Protein AF-A0A8T6LX00-F1 (afdb_monomer_lite)

pLDDT: mean 88.29, std 8.96, range [56.0, 97.94]

Secondary structure (DSSP, 8-state):
--HHHHHHHHTTTTTT--SS-HHHHHHHHHHHHHHHHTS-----SSEEEBTTSS-EEE-S-GGGSSSGGGBPPPPSEEEEETTEEEEEEEE---S-SHHHHHHHHHHHHHHHHHHHHHHH-TT--EEEEEEE-SHHHHTTHHHHHHHHHHH--GGGTTSEEEE-HHHHHHHTT--

Radius of gyration: 15.56 Å; chains: 1; bounding box: 38×36×38 Å

Foldseek 3Di:
DDPVVLVVCLQVLVAPDDPDDPVVQLVSLQVLVCVLQVHHWDAQQQFWFFLQLQDTDHDPDLVPDPNSPRTADGFGTWDDDPNAIETEHDDEDADDDDVVVVVLVSVLSVVSSVQSNCVNCVPHRAAYHYAYGYDPVQVCQVVSVVSCVVRHDPSCPRRYDGHGSNVSSVCPPVD

Structure (mmCIF, N/CA/C/O backbone):
data_AF-A0A8T6LX00-F1
#
_entry.id   AF-A0A8T6LX00-F1
#
loop_
_atom_site.group_PDB
_atom_site.id
_atom_site.type_symbol
_atom_site.label_atom_id
_atom_site.label_alt_id
_atom_site.label_comp_id
_atom_site.label_asym_id
_atom_site.label_entity_id
_atom_site.label_seq_id
_atom_site.pdbx_PDB_ins_code
_atom_site.Cartn_x
_atom_site.Cartn_y
_atom_site.Cartn_z
_atom_site.occupancy
_atom_site.B_iso_or_equiv
_atom_site.auth_seq_id
_atom_site.auth_comp_id
_atom_site.auth_asym_id
_atom_site.auth_atom_id
_atom_site.pdbx_PDB_model_num
ATOM 1 N N . MET A 1 1 ? 11.176 -20.657 4.905 1.00 71.81 1 MET A N 1
ATOM 2 C CA . MET A 1 1 ? 12.179 -19.629 5.261 1.00 71.81 1 MET A CA 1
ATOM 3 C C . MET A 1 1 ? 12.384 -19.705 6.772 1.00 71.81 1 MET A C 1
ATOM 5 O O . MET A 1 1 ? 11.421 -20.023 7.456 1.00 71.81 1 MET A O 1
ATOM 9 N N . ASP A 1 2 ? 13.605 -19.548 7.288 1.00 82.88 2 ASP A N 1
ATOM 10 C CA . ASP A 1 2 ? 13.888 -19.705 8.729 1.00 82.88 2 ASP A CA 1
ATOM 11 C C . ASP A 1 2 ? 13.308 -18.535 9.551 1.00 82.88 2 ASP A C 1
ATOM 13 O O . ASP A 1 2 ? 13.557 -17.372 9.229 1.00 82.88 2 ASP A O 1
ATOM 17 N N . ARG A 1 3 ? 12.572 -18.839 10.631 1.00 82.38 3 ARG A N 1
ATOM 18 C CA . ARG A 1 3 ? 11.966 -17.839 11.530 1.00 82.38 3 ARG A CA 1
ATOM 19 C C . ARG A 1 3 ? 13.005 -16.952 12.208 1.00 82.38 3 ARG A C 1
ATOM 21 O O . ARG A 1 3 ? 12.792 -15.750 12.337 1.00 82.38 3 ARG A O 1
ATOM 28 N N . ALA A 1 4 ? 14.152 -17.505 12.607 1.00 84.00 4 ALA A N 1
ATOM 29 C CA . ALA A 1 4 ? 15.208 -16.701 13.221 1.00 84.00 4 ALA A CA 1
ATOM 30 C C . ALA A 1 4 ? 15.809 -15.706 12.214 1.00 84.00 4 ALA A C 1
ATOM 32 O O . ALA A 1 4 ? 16.187 -14.587 12.565 1.00 84.00 4 ALA A O 1
ATOM 33 N N . TRP A 1 5 ? 15.886 -16.088 10.939 1.00 82.38 5 TRP A N 1
ATOM 34 C CA . TRP A 1 5 ? 16.263 -15.179 9.865 1.00 82.38 5 TRP A CA 1
ATOM 35 C C . TRP A 1 5 ? 15.195 -14.114 9.579 1.00 82.38 5 TRP A C 1
ATOM 37 O O . TRP A 1 5 ? 15.557 -12.943 9.467 1.00 82.38 5 TRP A O 1
ATOM 47 N N . ILE A 1 6 ? 13.907 -14.471 9.537 1.00 82.06 6 ILE A N 1
ATOM 48 C CA . ILE A 1 6 ? 12.803 -13.507 9.375 1.00 82.06 6 ILE A CA 1
ATOM 49 C C . ILE A 1 6 ? 12.851 -12.452 10.486 1.00 82.06 6 ILE A C 1
ATOM 51 O O . ILE A 1 6 ? 13.038 -11.275 10.185 1.00 82.06 6 ILE A O 1
ATOM 55 N N . ASN A 1 7 ? 12.831 -12.867 11.756 1.00 83.25 7 ASN A N 1
ATOM 56 C CA . ASN A 1 7 ? 12.830 -11.961 12.911 1.00 83.25 7 ASN A CA 1
ATOM 57 C C . ASN A 1 7 ? 14.010 -10.977 12.913 1.00 83.25 7 ASN A C 1
ATOM 59 O O . ASN A 1 7 ? 13.858 -9.809 13.272 1.00 83.25 7 ASN A O 1
ATOM 63 N N . ARG A 1 8 ? 15.198 -11.420 12.479 1.00 83.75 8 ARG A N 1
ATOM 64 C CA . ARG A 1 8 ? 16.364 -10.532 12.343 1.00 83.75 8 ARG A CA 1
ATOM 65 C C . ARG A 1 8 ? 16.157 -9.447 11.290 1.00 83.75 8 ARG A C 1
ATOM 67 O O . ARG A 1 8 ? 16.616 -8.330 11.500 1.00 83.75 8 ARG A O 1
ATOM 74 N N . ASN A 1 9 ? 15.492 -9.765 10.181 1.00 82.88 9 ASN A N 1
ATOM 75 C CA . ASN A 1 9 ? 15.265 -8.814 9.093 1.00 82.88 9 ASN A CA 1
ATOM 76 C C . ASN A 1 9 ? 14.048 -7.910 9.334 1.00 82.88 9 ASN A C 1
ATOM 78 O O . ASN A 1 9 ? 14.082 -6.765 8.893 1.00 82.88 9 ASN A O 1
ATOM 82 N N . ILE A 1 10 ? 13.038 -8.367 10.088 1.00 85.12 10 ILE A N 1
ATOM 83 C CA . ILE A 1 10 ? 11.929 -7.514 10.557 1.00 85.12 10 ILE A CA 1
ATOM 84 C C . ILE A 1 10 ? 12.478 -6.322 11.341 1.00 85.12 10 ILE A C 1
ATOM 86 O O . ILE A 1 10 ? 12.088 -5.189 11.098 1.00 85.12 10 ILE A O 1
ATOM 90 N N . ASN A 1 11 ? 13.443 -6.554 12.236 1.00 85.12 11 ASN A N 1
ATOM 91 C CA . ASN A 1 11 ? 14.061 -5.492 13.040 1.00 85.12 11 ASN A CA 1
ATOM 92 C C . ASN A 1 11 ? 14.892 -4.480 12.231 1.00 85.12 11 ASN A C 1
ATOM 94 O O . ASN A 1 11 ? 15.367 -3.496 12.793 1.00 85.12 11 ASN A O 1
ATOM 98 N N . LEU A 1 12 ? 15.104 -4.736 10.941 1.00 80.31 12 LEU A N 1
ATOM 99 C CA . LEU A 1 12 ? 15.909 -3.910 10.047 1.00 80.31 12 LEU A CA 1
ATOM 100 C C . LEU A 1 12 ? 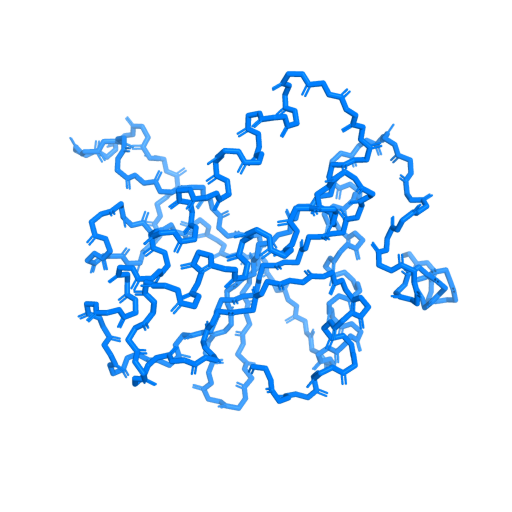15.096 -3.344 8.876 1.00 80.31 12 LEU A C 1
ATOM 102 O O . LEU A 1 12 ? 15.701 -2.772 7.976 1.00 80.31 12 LEU A O 1
ATOM 106 N N . GLY A 1 13 ? 13.775 -3.556 8.821 1.00 84.06 13 GLY A N 1
ATOM 107 C CA . GLY A 1 13 ? 12.956 -3.105 7.685 1.00 84.06 13 GLY A CA 1
ATOM 108 C C . GLY A 1 13 ? 13.434 -3.674 6.341 1.00 84.06 13 GLY A C 1
ATOM 109 O O . GLY A 1 13 ? 13.456 -2.979 5.327 1.00 84.06 13 GLY A O 1
ATOM 110 N N . GLY A 1 14 ? 13.969 -4.902 6.341 1.00 79.06 14 GLY A N 1
ATOM 111 C CA . GLY A 1 14 ? 14.509 -5.533 5.132 1.00 79.06 14 GLY A CA 1
ATOM 112 C C . GLY A 1 14 ? 15.768 -4.885 4.532 1.00 79.06 14 GLY A C 1
ATOM 113 O O . GLY A 1 14 ? 16.199 -5.331 3.467 1.00 79.06 14 GLY A O 1
ATOM 114 N N . ALA A 1 15 ? 16.413 -3.923 5.214 1.00 72.00 15 ALA A N 1
ATOM 115 C CA . ALA A 1 15 ? 17.593 -3.144 4.776 1.00 72.00 15 ALA A CA 1
ATOM 116 C C . ALA A 1 15 ? 18.869 -3.958 4.440 1.00 72.00 15 ALA A C 1
ATOM 118 O O . ALA A 1 15 ? 19.952 -3.418 4.244 1.00 72.00 15 ALA A O 1
ATOM 119 N N . ARG A 1 16 ? 18.798 -5.293 4.422 1.00 66.62 16 ARG A N 1
ATOM 120 C CA . ARG A 1 16 ? 19.942 -6.187 4.156 1.00 66.62 16 ARG A CA 1
ATOM 121 C C . ARG A 1 16 ? 19.666 -7.254 3.109 1.00 66.62 16 ARG A C 1
ATOM 123 O O . ARG A 1 16 ? 20.497 -8.138 2.898 1.00 66.62 16 ARG A O 1
ATOM 130 N N . LEU A 1 17 ? 18.505 -7.211 2.466 1.00 70.12 17 LEU A N 1
ATOM 131 C CA . LEU A 1 17 ? 18.169 -8.184 1.439 1.00 70.12 17 LEU A CA 1
ATOM 132 C C . LEU A 1 17 ? 18.858 -7.791 0.129 1.00 70.12 17 LEU A C 1
ATOM 134 O O . LEU A 1 17 ? 18.829 -6.643 -0.288 1.00 70.12 17 LEU A O 1
ATOM 138 N N . GLY A 1 18 ? 19.568 -8.718 -0.507 1.00 60.47 18 GLY A N 1
ATOM 139 C CA . GLY A 1 18 ? 20.254 -8.454 -1.774 1.00 60.47 18 GLY A CA 1
ATOM 140 C C . GLY A 1 18 ? 19.298 -8.477 -2.968 1.00 60.47 18 GLY A C 1
ATOM 141 O O . GLY A 1 18 ? 18.236 -9.097 -2.922 1.00 60.47 18 GLY A O 1
ATOM 142 N N . GLY A 1 19 ? 19.692 -7.831 -4.068 1.00 56.00 19 GLY A N 1
ATOM 143 C CA . GLY A 1 19 ? 18.988 -7.923 -5.346 1.00 56.00 19 GLY A CA 1
ATOM 144 C C . GLY A 1 19 ? 19.175 -9.301 -5.981 1.00 56.00 19 GLY A C 1
ATOM 145 O O . GLY A 1 19 ? 20.213 -9.581 -6.570 1.00 56.00 19 GLY A O 1
ATOM 146 N N . GLY A 1 20 ? 18.161 -10.156 -5.870 1.00 58.84 20 GLY A N 1
ATOM 147 C CA . GLY A 1 20 ? 18.131 -11.461 -6.520 1.00 58.84 20 GLY A CA 1
ATOM 148 C C . GLY A 1 20 ? 16.778 -12.131 -6.326 1.00 58.84 20 GLY A C 1
ATOM 149 O O . GLY A 1 20 ? 16.476 -12.597 -5.235 1.00 58.84 20 GLY A O 1
ATOM 150 N N . ASN A 1 21 ? 15.991 -12.195 -7.405 1.00 68.31 21 ASN A N 1
ATOM 151 C CA . ASN A 1 21 ? 14.670 -12.831 -7.495 1.00 68.31 21 ASN A CA 1
ATOM 152 C C . ASN A 1 21 ? 13.535 -12.098 -6.744 1.00 68.31 21 ASN A C 1
ATOM 154 O O . ASN A 1 21 ? 13.261 -12.351 -5.573 1.00 68.31 21 ASN A O 1
ATOM 158 N N . THR A 1 22 ? 12.815 -11.231 -7.465 1.00 71.94 22 THR A N 1
ATOM 159 C CA . THR A 1 22 ? 11.651 -10.466 -6.978 1.00 71.94 22 THR A CA 1
ATOM 160 C C . THR A 1 22 ? 10.612 -11.334 -6.264 1.00 71.94 22 THR A C 1
ATOM 162 O O . THR A 1 22 ? 10.063 -10.905 -5.256 1.00 71.94 22 THR A O 1
ATOM 165 N N . MET A 1 23 ? 10.394 -12.578 -6.710 1.00 79.06 23 MET A N 1
ATOM 166 C CA . MET A 1 23 ? 9.450 -13.486 -6.046 1.00 79.06 23 MET A CA 1
ATOM 167 C C . MET A 1 23 ? 9.933 -13.941 -4.665 1.00 79.06 23 MET A C 1
ATOM 169 O O . MET A 1 23 ? 9.116 -14.148 -3.774 1.00 79.06 23 MET A O 1
ATOM 173 N N . LEU A 1 24 ? 11.245 -14.119 -4.465 1.00 83.19 24 LEU A N 1
ATOM 174 C CA . LEU A 1 24 ? 11.786 -14.471 -3.147 1.00 83.19 24 LEU A CA 1
ATOM 175 C C . LEU A 1 24 ? 11.609 -13.317 -2.161 1.00 83.19 24 LEU A C 1
ATOM 177 O O . LEU A 1 24 ? 11.283 -13.563 -1.003 1.00 83.19 24 LEU A O 1
ATOM 181 N N . LEU A 1 25 ? 11.790 -12.080 -2.630 1.00 84.75 25 LEU A N 1
ATOM 182 C CA . LEU A 1 25 ? 11.606 -10.874 -1.825 1.00 84.75 25 LEU A CA 1
ATOM 183 C C . LEU A 1 25 ? 10.131 -10.649 -1.469 1.00 84.75 25 LEU A C 1
ATOM 185 O O . LEU A 1 25 ? 9.828 -10.430 -0.301 1.00 84.75 25 LEU A O 1
ATOM 189 N N . GLU A 1 26 ? 9.213 -10.796 -2.430 1.00 88.31 26 GLU A N 1
ATOM 190 C CA . GLU A 1 26 ? 7.766 -10.729 -2.167 1.00 88.31 26 GLU A CA 1
ATOM 191 C C . GLU A 1 26 ? 7.334 -11.816 -1.170 1.00 88.31 26 GLU A C 1
ATOM 193 O O . GLU A 1 26 ? 6.624 -11.537 -0.206 1.00 88.31 26 GLU A O 1
ATOM 198 N N . ASN A 1 27 ? 7.803 -13.057 -1.355 1.00 89.69 27 ASN A N 1
ATOM 199 C CA . ASN A 1 27 ? 7.513 -14.151 -0.426 1.00 89.69 27 ASN A CA 1
ATOM 200 C C . ASN A 1 27 ? 8.086 -13.884 0.971 1.00 89.69 27 ASN A C 1
ATOM 202 O O . ASN A 1 27 ? 7.446 -14.228 1.960 1.00 89.69 27 ASN A O 1
ATOM 206 N N . TRP A 1 28 ? 9.264 -13.262 1.068 1.00 90.44 28 TRP A N 1
ATOM 207 C CA . TRP A 1 28 ? 9.808 -12.838 2.354 1.00 90.44 28 TRP A CA 1
ATOM 208 C C . TRP A 1 28 ? 8.928 -11.776 3.021 1.00 90.44 28 TRP A C 1
ATOM 210 O O . TRP A 1 28 ? 8.541 -11.983 4.169 1.00 90.44 28 TRP A O 1
ATOM 220 N N . GLN A 1 29 ? 8.570 -10.691 2.318 1.00 92.50 29 GLN A N 1
ATOM 221 C CA . GLN A 1 29 ? 7.700 -9.638 2.869 1.00 92.50 29 GLN A CA 1
ATOM 222 C C . GLN A 1 29 ? 6.352 -10.208 3.313 1.00 92.50 29 GLN A C 1
ATOM 224 O O . GLN A 1 29 ? 5.826 -9.821 4.353 1.00 92.50 29 GLN A O 1
ATOM 229 N N . ARG A 1 30 ? 5.823 -11.185 2.569 1.00 95.25 30 ARG A N 1
ATOM 230 C CA . ARG A 1 30 ? 4.611 -11.909 2.950 1.00 95.25 30 ARG A CA 1
ATOM 231 C C . ARG A 1 30 ? 4.790 -12.688 4.246 1.00 95.25 30 ARG A C 1
ATOM 233 O O . ARG A 1 30 ? 3.986 -12.497 5.145 1.00 95.25 30 ARG A O 1
ATOM 240 N N . CYS A 1 31 ? 5.838 -13.504 4.373 1.00 94.56 31 CYS A N 1
ATOM 241 C CA . CYS A 1 31 ? 6.100 -14.238 5.616 1.00 94.56 31 CYS A CA 1
ATOM 242 C C . CYS A 1 31 ? 6.313 -13.297 6.811 1.00 94.56 31 CYS A C 1
ATOM 244 O O . CYS A 1 31 ? 5.819 -13.567 7.899 1.00 94.56 31 CYS A O 1
ATOM 246 N N . VAL A 1 32 ? 7.020 -12.183 6.606 1.00 94.94 32 VAL A N 1
ATOM 247 C CA . VAL A 1 32 ? 7.180 -11.131 7.618 1.00 94.94 32 VAL A CA 1
ATOM 248 C C . VAL A 1 32 ? 5.830 -10.578 8.047 1.00 94.94 32 VAL A C 1
ATOM 250 O O . VAL A 1 32 ? 5.561 -10.474 9.240 1.00 94.94 32 VAL A O 1
ATOM 253 N N . LEU A 1 33 ? 4.979 -10.227 7.083 1.00 96.62 33 LEU A N 1
ATOM 254 C CA . LEU A 1 33 ? 3.666 -9.693 7.388 1.00 96.62 33 LEU A CA 1
ATOM 255 C C . LEU A 1 33 ? 2.819 -10.718 8.142 1.00 96.62 33 LEU A C 1
ATOM 257 O O . LEU A 1 33 ? 2.198 -10.347 9.126 1.00 96.62 33 LEU A O 1
ATOM 261 N N . GLU A 1 34 ? 2.827 -11.985 7.724 1.00 96.69 34 GLU A N 1
ATOM 262 C CA . GLU A 1 34 ? 2.119 -13.078 8.403 1.00 96.69 34 GLU A CA 1
ATOM 263 C C . GLU A 1 34 ? 2.561 -13.236 9.866 1.00 96.69 34 GLU A C 1
ATOM 265 O O . GLU A 1 34 ? 1.712 -13.420 10.741 1.00 96.69 34 GLU A O 1
ATOM 270 N N . ASP A 1 35 ? 3.861 -13.092 10.149 1.00 94.88 35 ASP A N 1
ATOM 271 C CA . ASP A 1 35 ? 4.398 -13.101 11.515 1.00 94.88 35 ASP A CA 1
ATOM 272 C C . ASP A 1 35 ? 3.942 -11.867 12.324 1.00 94.88 35 ASP A C 1
ATOM 274 O O . ASP A 1 35 ? 3.629 -12.002 13.507 1.00 94.88 35 ASP A O 1
ATOM 278 N N . ILE A 1 36 ? 3.848 -10.681 11.704 1.00 95.75 36 ILE A N 1
ATOM 279 C CA . ILE A 1 36 ? 3.359 -9.448 12.356 1.00 95.75 36 ILE A CA 1
ATOM 280 C C . ILE A 1 36 ? 1.861 -9.544 12.676 1.00 95.75 36 ILE A C 1
ATOM 282 O O . ILE A 1 36 ? 1.432 -9.220 13.784 1.00 95.75 36 ILE A O 1
ATOM 286 N N . VAL A 1 37 ? 1.048 -9.967 11.704 1.00 95.88 37 VAL A N 1
ATOM 287 C CA . VAL A 1 37 ? -0.421 -9.937 11.817 1.00 95.88 37 VAL A CA 1
ATOM 288 C C . VAL A 1 37 ? -0.992 -11.190 12.478 1.00 95.88 37 VAL A C 1
ATOM 290 O O . VAL A 1 37 ? -2.164 -11.204 12.853 1.00 95.88 37 VAL A O 1
ATOM 293 N N . GLY A 1 38 ? -0.187 -12.247 12.613 1.00 94.88 38 GLY A N 1
ATOM 294 C CA . GLY A 1 38 ? -0.578 -13.513 13.232 1.00 94.88 38 GLY A CA 1
ATOM 295 C C . GLY A 1 38 ? -1.573 -14.335 12.407 1.00 94.88 38 GLY A C 1
ATOM 296 O O . GLY A 1 38 ? -2.232 -15.223 12.949 1.00 94.88 38 GLY A O 1
ATOM 297 N N . CYS A 1 39 ? -1.721 -14.050 11.111 1.00 94.19 39 CYS A N 1
ATOM 298 C CA . CYS A 1 39 ? -2.604 -14.787 10.208 1.00 94.19 39 CYS A CA 1
ATOM 299 C C . CYS A 1 39 ? -2.032 -14.862 8.788 1.00 94.19 39 CYS A C 1
ATOM 301 O O . CYS A 1 39 ? -1.101 -14.142 8.443 1.00 94.19 39 CYS A O 1
ATOM 303 N N . CYS A 1 40 ? -2.588 -15.757 7.968 1.00 95.75 40 CYS A N 1
ATOM 304 C CA . CYS A 1 40 ? -2.149 -15.941 6.587 1.00 95.75 40 CYS A CA 1
ATOM 305 C C . CYS A 1 40 ? -2.564 -14.757 5.699 1.00 95.75 40 CYS A C 1
ATOM 307 O O . CYS A 1 40 ? -3.693 -14.267 5.790 1.00 95.75 40 CYS A O 1
ATOM 309 N N . VAL A 1 41 ? -1.673 -14.359 4.787 1.00 97.38 41 VAL A N 1
ATOM 310 C CA . VAL A 1 41 ? -1.884 -13.268 3.827 1.00 97.38 41 VAL A CA 1
ATOM 311 C C . VAL A 1 41 ? -1.885 -13.843 2.405 1.00 97.38 41 VAL A C 1
ATOM 313 O O . VAL A 1 41 ? -0.859 -13.807 1.710 1.00 97.38 41 VAL A O 1
ATOM 316 N N . PRO A 1 42 ? -3.022 -14.380 1.922 1.00 96.44 42 PRO A N 1
ATOM 317 C CA . PRO A 1 42 ? -3.124 -14.874 0.556 1.00 96.44 42 PRO A CA 1
ATOM 318 C C . PRO A 1 42 ? -2.907 -13.757 -0.471 1.00 96.44 42 PRO A C 1
ATOM 320 O O . PRO A 1 42 ? -3.051 -12.567 -0.179 1.00 96.44 42 PRO A O 1
ATOM 323 N N . LYS A 1 43 ? -2.592 -14.148 -1.712 1.00 95.81 43 LYS A N 1
ATOM 324 C CA . LYS A 1 43 ? -2.545 -13.208 -2.839 1.00 95.81 43 LYS A CA 1
ATOM 325 C C . LYS A 1 43 ? -3.893 -12.512 -3.024 1.00 95.81 43 LYS A C 1
ATOM 327 O O . LYS A 1 43 ? -4.950 -13.083 -2.749 1.00 95.81 43 LYS A O 1
ATOM 332 N N . SER A 1 44 ? -3.847 -11.284 -3.528 1.00 95.56 44 SER A N 1
ATOM 333 C CA . SER A 1 44 ? -5.034 -10.457 -3.750 1.00 95.56 44 SER A CA 1
ATOM 334 C C . SER A 1 44 ? -6.012 -11.037 -4.782 1.00 95.56 44 SER A C 1
ATOM 336 O O . SER A 1 44 ? -7.167 -10.624 -4.789 1.00 95.56 44 SER A O 1
ATOM 338 N N . ASP A 1 45 ? -5.559 -11.968 -5.635 1.00 92.94 45 ASP A N 1
ATOM 339 C CA . ASP A 1 45 ? -6.289 -12.505 -6.790 1.00 92.94 45 ASP A CA 1
ATOM 340 C C . ASP A 1 45 ? -6.712 -11.411 -7.793 1.00 92.94 45 ASP A C 1
ATOM 342 O O . ASP A 1 45 ? -7.878 -11.311 -8.178 1.00 92.94 45 ASP A O 1
ATOM 346 N N . SER A 1 46 ? -5.744 -10.595 -8.238 1.00 94.75 46 SER A N 1
ATOM 347 C CA . SER A 1 46 ? -5.931 -9.569 -9.275 1.00 94.75 46 SER A CA 1
ATOM 348 C C . SER A 1 46 ? -6.857 -8.424 -8.875 1.00 94.75 46 SER A C 1
ATOM 350 O O . SER A 1 46 ? -7.604 -7.921 -9.717 1.00 94.75 46 SER A O 1
ATOM 352 N N . LEU A 1 47 ? -6.839 -8.010 -7.607 1.00 96.50 47 LEU A N 1
ATOM 353 C CA . LEU A 1 47 ? -7.580 -6.828 -7.166 1.00 96.50 47 LEU A CA 1
ATOM 354 C C . LEU A 1 47 ? -6.839 -5.562 -7.598 1.00 96.50 47 LEU A C 1
ATOM 356 O O . LEU A 1 47 ? -5.680 -5.359 -7.250 1.00 96.50 47 LEU A O 1
ATOM 360 N N . ARG A 1 48 ? -7.532 -4.694 -8.336 1.00 96.25 48 ARG A N 1
ATOM 361 C CA . ARG A 1 48 ? -6.995 -3.425 -8.835 1.00 96.25 48 ARG A CA 1
ATOM 362 C C . ARG A 1 48 ? -7.947 -2.282 -8.526 1.00 96.25 48 ARG A C 1
ATOM 364 O O . ARG A 1 48 ? -9.169 -2.462 -8.534 1.00 96.25 48 ARG A O 1
ATOM 371 N N . LEU A 1 49 ? -7.368 -1.116 -8.281 1.00 95.81 49 LEU A N 1
ATOM 372 C CA . LEU A 1 49 ? -8.076 0.152 -8.203 1.00 95.81 49 LEU A CA 1
ATOM 373 C C . LEU A 1 49 ? -8.214 0.754 -9.597 1.00 95.81 49 LEU A C 1
ATOM 375 O O . LEU A 1 49 ? -7.328 0.592 -10.437 1.00 95.81 49 LEU A O 1
ATOM 379 N N . SER A 1 50 ? -9.309 1.466 -9.829 1.00 93.44 50 SER A N 1
ATOM 380 C CA . SER A 1 50 ? -9.381 2.425 -10.923 1.00 93.44 50 SER A CA 1
ATOM 381 C C . SER A 1 50 ? -8.737 3.753 -10.510 1.00 93.44 50 SER A C 1
ATOM 383 O O . SER A 1 50 ? -8.831 4.179 -9.358 1.00 93.44 50 SER A O 1
ATOM 385 N N . ASP A 1 51 ? -8.106 4.438 -11.458 1.00 86.38 51 ASP A N 1
ATOM 386 C CA . ASP A 1 51 ? -7.415 5.712 -11.239 1.00 86.38 51 ASP A CA 1
ATOM 387 C C . ASP A 1 51 ? -8.358 6.826 -10.768 1.00 86.38 51 ASP A C 1
ATOM 389 O O . ASP A 1 51 ? -7.942 7.735 -10.047 1.00 86.38 51 ASP A O 1
ATOM 393 N N . ASP A 1 52 ? -9.633 6.767 -11.153 1.00 84.94 52 ASP A N 1
ATOM 394 C CA . ASP A 1 52 ? -10.676 7.686 -10.687 1.00 84.94 52 ASP A CA 1
ATOM 395 C C . ASP A 1 52 ? -11.135 7.399 -9.241 1.00 84.94 52 ASP A C 1
ATOM 397 O O . ASP A 1 52 ? -11.875 8.191 -8.663 1.00 84.94 52 ASP A O 1
ATOM 401 N N . GLY A 1 53 ? -10.678 6.293 -8.640 1.00 81.06 53 GLY A N 1
ATOM 402 C CA . GLY A 1 53 ? -11.036 5.855 -7.292 1.00 81.06 53 GLY A CA 1
ATOM 403 C C . GLY A 1 53 ? -12.459 5.314 -7.159 1.00 81.06 53 GLY A C 1
ATOM 404 O O . GLY A 1 53 ? -12.894 4.998 -6.058 1.00 81.06 53 GLY A O 1
ATOM 405 N N . THR A 1 54 ? -13.219 5.180 -8.242 1.00 86.25 54 THR A N 1
ATOM 406 C CA . THR A 1 54 ? -14.612 4.718 -8.138 1.00 86.25 54 THR A CA 1
ATOM 407 C C . THR A 1 54 ? -14.711 3.219 -7.882 1.00 86.25 54 THR A C 1
ATOM 409 O O . THR A 1 54 ? -15.694 2.755 -7.308 1.00 86.25 54 THR A O 1
ATOM 412 N N . SER A 1 55 ? -13.696 2.451 -8.287 1.00 91.50 55 SER A N 1
ATOM 413 C CA . SER A 1 55 ? -13.773 0.997 -8.350 1.00 91.50 55 SER A CA 1
ATOM 414 C C . SER A 1 55 ? -12.569 0.316 -7.712 1.00 91.50 55 SER A C 1
ATOM 416 O O . SER A 1 55 ? -11.417 0.642 -7.986 1.00 91.50 55 SER A O 1
ATOM 418 N N . LEU A 1 56 ? -12.861 -0.723 -6.932 1.00 95.44 56 LEU A N 1
ATOM 419 C CA . LEU A 1 56 ? -11.914 -1.743 -6.498 1.00 95.44 56 LEU A CA 1
ATOM 420 C C . LEU A 1 56 ? -12.502 -3.099 -6.880 1.00 95.44 56 LEU A C 1
ATOM 422 O O . LEU A 1 56 ? -13.489 -3.540 -6.286 1.00 95.44 56 LEU A O 1
ATOM 426 N N . ARG A 1 57 ? -11.932 -3.760 -7.889 1.00 95.06 57 ARG A N 1
ATOM 427 C CA . ARG A 1 57 ? -12.457 -5.046 -8.368 1.00 95.06 57 ARG A CA 1
ATOM 428 C C . ARG A 1 57 ? -11.372 -5.954 -8.916 1.00 95.06 57 ARG A C 1
ATOM 430 O O . ARG A 1 57 ? -10.231 -5.552 -9.124 1.00 95.06 57 ARG A O 1
ATOM 437 N N . ARG A 1 58 ? -11.766 -7.197 -9.181 1.00 96.31 58 ARG A N 1
ATOM 438 C CA . ARG A 1 58 ? -10.918 -8.174 -9.852 1.00 96.31 58 ARG A CA 1
ATOM 439 C C . ARG A 1 58 ? -10.753 -7.816 -11.331 1.00 96.31 58 ARG A C 1
ATOM 441 O O . ARG A 1 58 ? -11.743 -7.722 -12.057 1.00 96.31 58 ARG A O 1
ATOM 448 N N . VAL A 1 59 ? -9.504 -7.648 -11.759 1.00 95.06 59 VAL A N 1
ATOM 449 C CA . VAL A 1 59 ? -9.091 -7.332 -13.133 1.00 95.06 59 VAL A CA 1
ATOM 450 C C . VAL A 1 59 ? -7.831 -8.133 -13.476 1.00 95.06 59 VAL A C 1
ATOM 452 O O . VAL A 1 59 ? -6.696 -7.700 -13.267 1.00 95.06 59 VAL A O 1
ATOM 455 N N . THR A 1 60 ? -8.027 -9.337 -14.014 1.00 93.94 60 THR A N 1
ATOM 456 C CA . THR A 1 60 ? -6.923 -10.254 -14.354 1.00 93.94 60 THR A CA 1
ATOM 457 C C . THR A 1 60 ? -6.176 -9.834 -15.623 1.00 93.94 60 THR A C 1
ATOM 459 O O . THR A 1 60 ? -4.988 -10.112 -15.765 1.00 93.94 60 THR A O 1
ATOM 462 N N . ARG A 1 61 ? -6.858 -9.167 -16.563 1.00 92.25 61 ARG A N 1
ATOM 463 C CA . ARG A 1 61 ? -6.295 -8.743 -17.855 1.00 92.25 61 ARG A CA 1
ATOM 464 C C . ARG A 1 61 ? -6.633 -7.272 -18.117 1.00 92.25 61 ARG A C 1
ATOM 466 O O . ARG A 1 61 ? -7.526 -7.007 -18.916 1.00 92.25 61 ARG A O 1
ATOM 473 N N . PRO A 1 62 ? -5.942 -6.314 -17.469 1.00 90.69 62 PRO A N 1
ATOM 474 C CA . PRO A 1 62 ? -6.275 -4.892 -17.592 1.00 90.69 62 PRO A CA 1
ATOM 475 C C . PRO A 1 62 ? -6.243 -4.404 -19.046 1.00 90.69 62 PRO A C 1
ATOM 477 O O . PRO A 1 62 ? -7.125 -3.667 -19.457 1.00 90.69 62 PRO A O 1
ATOM 480 N N . ASN A 1 63 ? -5.324 -4.914 -19.872 1.00 92.12 63 ASN A N 1
ATOM 481 C CA . ASN A 1 63 ? -5.240 -4.567 -21.298 1.00 92.12 63 ASN A CA 1
ATOM 482 C C . ASN A 1 63 ? -6.441 -5.035 -22.143 1.00 92.12 63 ASN A C 1
ATOM 484 O O . ASN A 1 63 ? -6.552 -4.648 -23.301 1.00 92.12 63 ASN A O 1
ATOM 488 N N . SER A 1 64 ? -7.304 -5.897 -21.601 1.00 93.94 64 SER A N 1
ATOM 489 C CA . SER A 1 64 ? -8.527 -6.375 -22.258 1.00 93.94 64 SER A CA 1
ATOM 490 C C . SER A 1 64 ? -9.787 -5.659 -21.761 1.00 93.94 64 SER A C 1
ATOM 492 O O . SER A 1 64 ? -10.881 -5.978 -22.219 1.00 93.94 64 SER A O 1
ATOM 494 N N . GLU A 1 65 ? -9.657 -4.728 -20.817 1.00 94.06 65 GLU A N 1
ATOM 495 C CA . GLU A 1 65 ? -10.773 -3.925 -20.320 1.00 94.06 65 GLU A CA 1
ATOM 496 C C . GLU A 1 65 ? -11.131 -2.808 -21.318 1.00 94.06 65 GLU A C 1
ATOM 498 O O . GLU A 1 65 ? -10.245 -2.318 -22.022 1.00 94.06 65 GLU A O 1
ATOM 503 N N . PRO A 1 66 ? -12.396 -2.340 -21.356 1.00 93.00 66 PRO A N 1
ATOM 504 C CA . PRO A 1 66 ? -12.807 -1.240 -22.236 1.00 93.00 66 PRO A CA 1
ATOM 505 C C . PRO 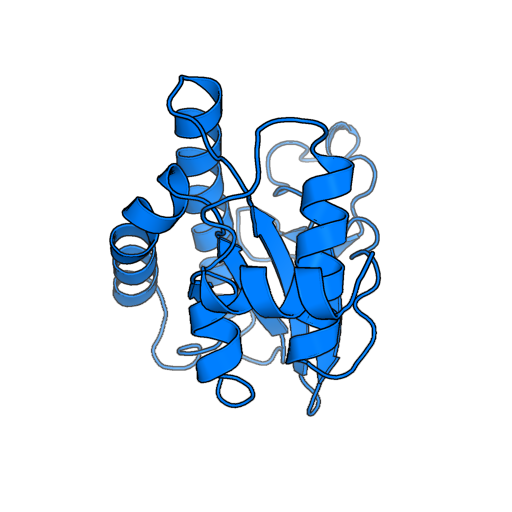A 1 66 ? -11.992 0.042 -22.028 1.00 93.00 66 PRO A C 1
ATOM 507 O O . PRO A 1 66 ? -11.746 0.791 -22.969 1.00 93.00 66 PRO A O 1
ATOM 510 N N . VAL A 1 67 ? -11.558 0.275 -20.786 1.00 91.81 67 VAL A N 1
ATOM 511 C CA . VAL A 1 67 ? -10.643 1.354 -20.416 1.00 91.81 67 VAL A CA 1
ATOM 512 C C . VAL A 1 67 ? -9.417 0.708 -19.759 1.00 91.81 67 VAL A C 1
ATOM 514 O O . VAL A 1 67 ? -9.437 0.438 -18.560 1.00 91.81 67 VAL A O 1
ATOM 517 N N . PRO A 1 68 ? -8.367 0.371 -20.524 1.00 88.19 68 PRO A N 1
ATOM 518 C CA . PRO A 1 68 ? -7.287 -0.479 -20.022 1.00 88.19 68 PRO A CA 1
ATOM 519 C C . PRO A 1 68 ? -6.280 0.262 -19.135 1.00 88.19 68 PRO A C 1
ATOM 521 O O . PRO A 1 68 ? -5.684 -0.335 -18.242 1.00 88.19 68 PRO A O 1
ATOM 524 N N . PHE A 1 69 ? -6.100 1.567 -19.357 1.00 89.38 69 PHE A N 1
ATOM 525 C CA . PHE A 1 69 ? -5.038 2.361 -18.728 1.00 89.38 69 PHE A CA 1
ATOM 526 C C . PHE A 1 69 ? -5.401 2.958 -17.368 1.00 89.38 69 PHE A C 1
ATOM 528 O O . PHE A 1 69 ? -4.545 3.575 -16.751 1.00 89.38 69 PHE A O 1
ATOM 535 N N . ILE A 1 70 ? -6.645 2.791 -16.914 1.00 91.31 70 ILE A N 1
ATOM 536 C CA . ILE A 1 70 ? -7.095 3.321 -15.618 1.00 91.31 70 ILE A CA 1
ATOM 537 C C . ILE A 1 70 ? -6.827 2.359 -14.465 1.00 91.31 70 ILE A C 1
ATOM 539 O O . ILE A 1 70 ? -7.125 2.693 -13.329 1.00 91.31 70 ILE A O 1
ATOM 543 N N . TRP A 1 71 ? -6.376 1.135 -14.736 1.00 92.44 71 TRP A N 1
ATOM 544 C CA . TRP A 1 71 ? -6.218 0.133 -13.691 1.00 92.44 71 TRP A CA 1
ATOM 545 C C . TRP A 1 71 ? -4.836 0.228 -13.064 1.00 92.44 71 TRP A C 1
ATOM 547 O O . TRP A 1 71 ? -3.820 0.163 -13.759 1.00 92.44 71 TRP A O 1
ATOM 557 N N . SER A 1 72 ? -4.815 0.300 -11.737 1.00 92.62 72 SER A N 1
ATOM 558 C CA . SER A 1 72 ? -3.596 0.262 -10.943 1.00 92.62 72 SER A CA 1
ATOM 559 C C . SER A 1 72 ? -2.820 -1.044 -11.126 1.00 92.62 72 SER A C 1
ATOM 561 O O . SER A 1 72 ? -3.302 -2.020 -11.713 1.00 92.62 72 SER A O 1
ATOM 563 N N . GLU A 1 73 ? -1.627 -1.116 -10.536 1.00 88.06 73 GLU A N 1
ATOM 564 C CA . GLU A 1 73 ? -1.002 -2.410 -10.252 1.00 88.06 73 GLU A CA 1
ATOM 565 C C . GLU A 1 73 ? -1.909 -3.284 -9.366 1.00 88.06 73 GLU A C 1
ATOM 567 O O . GLU A 1 73 ? -2.841 -2.794 -8.719 1.00 88.06 73 GLU A O 1
ATOM 572 N N . ASP A 1 74 ? -1.662 -4.594 -9.403 1.00 92.88 74 ASP A N 1
ATOM 573 C CA . ASP A 1 74 ? -2.327 -5.553 -8.522 1.00 92.88 74 ASP A CA 1
ATOM 574 C C . ASP A 1 74 ? -1.817 -5.372 -7.089 1.00 92.88 74 ASP A C 1
ATOM 576 O O . ASP A 1 74 ? -0.636 -5.089 -6.889 1.00 92.88 74 ASP A O 1
ATOM 580 N N . PHE A 1 75 ? -2.688 -5.565 -6.100 1.00 96.25 75 PHE A N 1
ATOM 581 C CA . PHE A 1 75 ? -2.227 -5.751 -4.726 1.00 96.25 75 PHE A CA 1
ATOM 582 C C . PHE A 1 75 ? -1.472 -7.080 -4.616 1.00 96.25 75 PHE A C 1
ATOM 584 O O . PHE A 1 75 ? -1.841 -8.075 -5.234 1.00 96.25 75 PHE A O 1
ATOM 591 N N . ASP A 1 76 ? -0.448 -7.144 -3.777 1.00 96.06 76 ASP A N 1
ATOM 592 C CA . ASP A 1 76 ? 0.305 -8.378 -3.565 1.00 96.06 76 ASP A CA 1
ATOM 593 C C . ASP A 1 76 ? -0.423 -9.324 -2.606 1.00 96.06 76 ASP A C 1
ATOM 595 O O . ASP A 1 76 ? -0.291 -10.548 -2.695 1.00 96.06 76 ASP A O 1
ATOM 599 N N . GLY A 1 77 ? -1.224 -8.794 -1.681 1.00 97.12 77 GLY A N 1
ATOM 600 C CA . GLY A 1 77 ? -1.906 -9.597 -0.671 1.00 97.12 77 GLY A CA 1
ATOM 601 C C . GLY A 1 77 ? -3.235 -9.026 -0.205 1.00 97.12 77 GLY A C 1
ATOM 602 O O . GLY A 1 77 ? -3.533 -7.848 -0.398 1.00 97.12 77 GLY A O 1
ATOM 603 N N . ARG A 1 78 ? -4.043 -9.885 0.418 1.00 97.50 78 ARG A N 1
ATOM 604 C CA . ARG A 1 78 ? -5.274 -9.487 1.103 1.00 97.50 78 ARG A CA 1
ATOM 605 C C . ARG A 1 78 ? -5.533 -10.360 2.321 1.00 97.50 78 ARG A C 1
ATOM 607 O O . ARG A 1 78 ? -5.275 -11.557 2.268 1.00 97.50 78 ARG A O 1
ATOM 614 N N . PHE A 1 79 ? -6.099 -9.793 3.376 1.00 97.50 79 PHE A N 1
ATOM 615 C CA . PHE A 1 79 ? -6.580 -10.547 4.536 1.00 97.50 79 PHE A CA 1
ATOM 616 C C . PHE A 1 79 ? -7.650 -9.750 5.288 1.00 97.50 79 PHE A C 1
ATOM 618 O O . PHE A 1 79 ? -7.835 -8.561 5.037 1.00 97.50 79 PHE A O 1
ATOM 625 N N . ASN A 1 80 ? -8.367 -10.402 6.201 1.00 96.12 80 ASN A N 1
ATOM 626 C CA . ASN A 1 80 ? -9.330 -9.740 7.078 1.00 96.12 80 ASN A CA 1
ATOM 627 C C . ASN A 1 80 ? -8.794 -9.738 8.508 1.00 96.12 80 ASN A C 1
ATOM 629 O O . ASN A 1 80 ? -8.334 -10.769 8.994 1.00 96.12 80 ASN A O 1
ATOM 633 N N . PHE A 1 81 ? -8.898 -8.600 9.186 1.00 94.88 81 PHE A N 1
ATOM 634 C CA . PHE A 1 81 ? -8.532 -8.458 10.591 1.00 94.88 81 PHE A CA 1
ATOM 635 C C . PHE A 1 81 ? -9.450 -7.418 11.237 1.00 94.88 81 PHE A C 1
ATOM 637 O O . PHE A 1 81 ? -9.637 -6.345 10.672 1.00 94.88 81 PHE A O 1
ATOM 644 N N . GLN A 1 82 ? -10.057 -7.755 12.382 1.00 91.25 82 GLN A N 1
ATOM 645 C CA . GLN A 1 82 ? -10.998 -6.884 13.110 1.00 91.25 82 GLN A CA 1
ATOM 646 C C . GLN A 1 82 ? -12.061 -6.224 12.203 1.00 91.25 82 GLN A C 1
ATOM 648 O O . GLN A 1 82 ? -12.213 -5.008 12.193 1.00 91.25 82 GLN A O 1
ATOM 653 N N . GLU A 1 83 ? -12.761 -7.030 11.393 1.00 91.38 83 GLU A N 1
ATOM 654 C CA . GLU A 1 83 ? -13.821 -6.584 10.456 1.00 91.38 83 GLU A CA 1
ATOM 655 C C . GLU A 1 83 ? -13.361 -5.641 9.324 1.00 91.38 83 GLU A C 1
ATOM 657 O O . GLU A 1 83 ? -14.163 -5.186 8.503 1.00 91.38 83 GLU A O 1
ATOM 662 N N . ARG A 1 84 ? -12.053 -5.397 9.219 1.00 94.38 84 ARG A N 1
ATOM 663 C CA . ARG A 1 84 ? -11.440 -4.614 8.149 1.00 94.38 84 ARG A CA 1
ATOM 664 C C . ARG A 1 84 ? -10.771 -5.521 7.132 1.00 94.38 84 ARG A C 1
ATOM 666 O O . ARG A 1 84 ? -10.050 -6.463 7.486 1.00 94.38 84 ARG A O 1
ATOM 673 N N . ARG A 1 85 ? -10.976 -5.206 5.855 1.00 96.12 85 ARG A N 1
ATOM 674 C CA . ARG A 1 85 ? -10.263 -5.855 4.754 1.00 96.12 85 ARG A CA 1
ATOM 675 C C . ARG A 1 85 ? -8.953 -5.114 4.520 1.00 96.12 85 ARG A C 1
ATOM 677 O O . ARG A 1 85 ? -8.948 -3.951 4.142 1.00 96.12 85 ARG A O 1
ATOM 684 N N . HIS A 1 86 ? -7.842 -5.800 4.719 1.00 97.62 86 HIS A N 1
ATOM 685 C CA . HIS A 1 86 ? -6.512 -5.261 4.494 1.00 97.62 86 HIS A CA 1
ATOM 686 C C . HIS A 1 86 ? -6.033 -5.656 3.101 1.00 97.62 86 HIS A C 1
ATOM 688 O O . HIS A 1 86 ? -6.089 -6.831 2.729 1.00 97.62 86 HIS A O 1
ATOM 694 N N . LEU A 1 87 ? -5.567 -4.676 2.333 1.00 97.94 87 LEU A N 1
ATOM 695 C CA . LEU A 1 87 ? -5.004 -4.844 0.997 1.00 97.94 87 LEU A CA 1
ATOM 696 C C . LEU A 1 87 ? -3.547 -4.418 1.029 1.00 97.94 87 LEU A C 1
ATOM 698 O O . LEU A 1 87 ? -3.218 -3.324 1.481 1.00 97.94 87 LEU A O 1
ATOM 702 N N . VAL A 1 88 ? -2.676 -5.308 0.580 1.00 97.94 88 VAL A N 1
ATOM 703 C CA . VAL A 1 88 ? -1.244 -5.221 0.840 1.00 97.94 88 VAL A CA 1
ATOM 704 C C . VAL A 1 88 ? -0.500 -4.979 -0.457 1.00 97.94 88 VAL A C 1
ATOM 706 O O . VAL A 1 88 ? -0.763 -5.644 -1.456 1.00 97.94 88 VAL A O 1
ATOM 709 N N . ASN A 1 89 ? 0.449 -4.056 -0.418 1.00 96.38 89 ASN A N 1
ATOM 710 C CA . ASN A 1 89 ? 1.401 -3.798 -1.484 1.00 96.38 89 ASN A CA 1
ATOM 711 C C . ASN A 1 89 ? 2.819 -3.862 -0.909 1.00 96.38 89 ASN A C 1
ATOM 713 O O . ASN A 1 89 ? 3.153 -3.148 0.036 1.00 96.38 89 ASN A O 1
ATOM 717 N N . PHE A 1 90 ? 3.628 -4.734 -1.487 1.00 93.44 90 PHE A N 1
ATOM 718 C CA . PHE A 1 90 ? 4.998 -5.041 -1.127 1.00 93.44 90 PHE A CA 1
ATOM 719 C C . PHE A 1 90 ? 5.925 -4.403 -2.157 1.00 93.44 90 PHE A C 1
ATOM 721 O O . PHE A 1 90 ? 5.867 -4.721 -3.346 1.00 93.44 90 PHE A O 1
ATOM 728 N N . LYS A 1 91 ? 6.816 -3.509 -1.726 1.00 90.94 91 LYS A N 1
ATOM 729 C CA . LYS A 1 91 ? 7.902 -3.021 -2.585 1.00 90.94 91 LYS A CA 1
ATOM 730 C C . LYS A 1 91 ? 9.228 -3.134 -1.857 1.00 90.94 91 LYS A C 1
ATOM 732 O O . LYS A 1 91 ? 9.340 -2.708 -0.712 1.00 90.94 91 LYS A O 1
ATOM 737 N N . LEU A 1 92 ? 10.215 -3.683 -2.572 1.00 86.62 92 LEU A N 1
ATOM 738 C CA . LEU A 1 92 ? 11.559 -3.928 -2.051 1.00 86.62 92 LEU A CA 1
ATOM 739 C C . LEU A 1 92 ? 12.700 -3.560 -3.023 1.00 86.62 92 LEU A C 1
ATOM 741 O O . LEU A 1 92 ? 13.459 -4.426 -3.470 1.00 86.62 92 LEU A O 1
ATOM 745 N N . PRO A 1 93 ? 12.826 -2.290 -3.443 1.00 75.62 93 PRO A N 1
ATOM 746 C CA . PRO A 1 93 ? 13.923 -1.855 -4.295 1.00 75.62 93 PRO A CA 1
ATOM 747 C C . PRO A 1 93 ? 15.191 -1.528 -3.477 1.00 75.62 93 PRO A C 1
ATOM 749 O O . PRO A 1 93 ? 15.293 -0.485 -2.839 1.00 75.62 93 PRO A O 1
ATOM 752 N N . ASN A 1 94 ? 16.211 -2.387 -3.570 1.00 68.69 94 ASN A N 1
ATOM 753 C CA . ASN A 1 94 ? 17.489 -2.231 -2.840 1.00 68.69 94 ASN A CA 1
ATOM 754 C C . ASN A 1 94 ? 18.620 -1.585 -3.647 1.00 68.69 94 ASN A C 1
ATOM 756 O O . ASN A 1 94 ? 19.791 -1.713 -3.307 1.00 68.69 94 ASN A O 1
ATOM 760 N N . SER A 1 95 ? 18.300 -0.947 -4.768 1.00 66.12 95 SER A N 1
ATOM 761 C CA . SER A 1 95 ? 19.301 -0.301 -5.619 1.00 66.12 95 SER A CA 1
ATOM 762 C C . SER A 1 95 ? 18.821 1.068 -6.066 1.00 66.12 95 SER A C 1
ATOM 764 O O . SER A 1 95 ? 17.635 1.384 -6.000 1.00 66.12 95 SER A O 1
ATOM 766 N N . THR A 1 96 ? 19.760 1.880 -6.531 1.00 62.59 96 THR A N 1
ATOM 767 C CA . THR A 1 96 ? 19.490 3.120 -7.251 1.00 62.59 96 THR A CA 1
ATOM 768 C C . THR A 1 96 ? 19.570 2.848 -8.756 1.00 62.59 96 THR A C 1
ATOM 770 O O . THR A 1 96 ? 20.373 2.038 -9.217 1.00 62.59 96 THR A O 1
ATOM 773 N N . GLY A 1 97 ? 18.693 3.473 -9.547 1.00 66.69 97 GLY A N 1
ATOM 774 C CA . GLY A 1 97 ? 18.663 3.303 -11.004 1.00 66.69 97 GLY A CA 1
ATOM 775 C C . GLY A 1 97 ? 17.305 3.641 -11.621 1.00 66.69 97 GLY A C 1
ATOM 776 O O . GLY A 1 97 ? 16.303 3.752 -10.918 1.00 66.69 97 GLY A O 1
ATOM 777 N N . GLY A 1 98 ? 17.250 3.776 -12.950 1.00 67.62 98 GLY A N 1
ATOM 778 C CA . GLY A 1 98 ? 16.054 4.269 -13.655 1.00 67.62 98 GLY A CA 1
ATOM 779 C C . GLY A 1 98 ? 14.779 3.447 -13.418 1.00 67.62 98 GLY A C 1
ATOM 780 O O . GLY A 1 98 ? 13.695 4.015 -13.296 1.00 67.62 98 GLY A O 1
ATOM 781 N N . ASN A 1 99 ? 14.897 2.122 -13.276 1.00 70.75 99 ASN A N 1
ATOM 782 C CA . ASN A 1 99 ? 13.759 1.263 -12.927 1.00 70.75 99 ASN A CA 1
ATOM 783 C C . ASN A 1 99 ? 13.213 1.572 -11.526 1.00 70.75 99 ASN A C 1
ATOM 785 O O . ASN A 1 99 ? 12.005 1.550 -11.325 1.00 70.75 99 ASN A O 1
ATOM 789 N N . GLN A 1 100 ? 14.086 1.925 -10.584 1.00 75.06 100 GLN A N 1
ATOM 790 C CA . GLN A 1 100 ? 13.719 2.200 -9.196 1.00 75.06 100 GLN A CA 1
ATOM 791 C C . GLN A 1 100 ? 13.070 3.576 -9.062 1.00 75.06 100 GLN A C 1
ATOM 793 O O . GLN A 1 100 ? 12.034 3.711 -8.416 1.00 75.06 100 GLN A O 1
ATOM 798 N N . SER A 1 101 ? 13.579 4.572 -9.794 1.00 78.12 101 SER A N 1
ATOM 799 C CA . SER A 1 101 ? 12.918 5.875 -9.922 1.00 78.12 101 SER A CA 1
ATOM 800 C C . SER A 1 101 ? 11.530 5.757 -10.564 1.00 78.12 101 SER A C 1
ATOM 802 O O . SER A 1 101 ? 10.598 6.451 -10.155 1.00 78.12 101 SER A O 1
ATOM 804 N N . ARG A 1 102 ? 11.354 4.852 -11.541 1.00 81.94 102 ARG A N 1
ATOM 805 C CA . ARG A 1 102 ? 10.034 4.558 -12.120 1.00 81.94 102 ARG A CA 1
ATOM 806 C C . ARG A 1 102 ? 9.099 3.933 -11.085 1.00 81.94 102 ARG A C 1
ATOM 808 O O . ARG A 1 102 ? 7.978 4.413 -10.955 1.00 81.94 102 ARG A O 1
ATOM 815 N N . THR A 1 103 ? 9.555 2.935 -10.328 1.00 84.75 103 THR A N 1
ATOM 816 C CA . THR A 1 103 ? 8.779 2.329 -9.230 1.00 84.75 103 THR A CA 1
ATOM 817 C C . THR A 1 103 ? 8.347 3.375 -8.206 1.00 84.75 103 THR A C 1
ATOM 819 O O . THR A 1 103 ? 7.174 3.431 -7.845 1.00 84.75 103 THR A O 1
ATOM 822 N N . ALA A 1 104 ? 9.257 4.261 -7.794 1.00 84.81 104 ALA A N 1
ATOM 823 C CA . ALA A 1 104 ? 8.946 5.330 -6.852 1.00 84.81 104 ALA A CA 1
ATOM 824 C C . ALA A 1 104 ? 7.851 6.279 -7.379 1.00 84.81 104 ALA A C 1
ATOM 826 O O . ALA A 1 104 ? 6.939 6.661 -6.640 1.00 84.81 104 ALA A O 1
ATOM 827 N N . LYS A 1 105 ? 7.892 6.623 -8.673 1.00 87.19 105 LYS A N 1
ATOM 828 C CA . LYS A 1 105 ? 6.836 7.417 -9.316 1.00 87.19 105 LYS A CA 1
ATOM 829 C C . LYS A 1 105 ? 5.505 6.660 -9.392 1.00 87.19 105 LYS A C 1
ATOM 831 O O . LYS A 1 105 ? 4.457 7.255 -9.166 1.00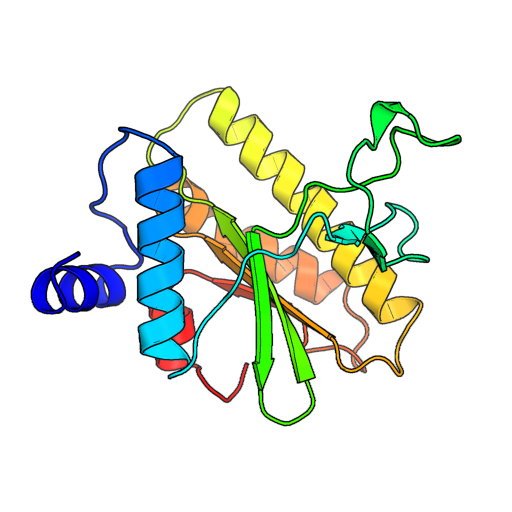 87.19 105 LYS A O 1
ATOM 836 N N . LEU A 1 106 ? 5.526 5.365 -9.704 1.00 89.00 106 LEU A N 1
ATOM 837 C CA . LEU A 1 106 ? 4.312 4.545 -9.776 1.00 89.00 106 LEU A CA 1
ATOM 838 C C . LEU A 1 106 ? 3.635 4.400 -8.408 1.00 89.00 106 LEU A C 1
ATOM 840 O O . LEU A 1 106 ? 2.413 4.489 -8.331 1.00 89.00 106 LEU A O 1
ATOM 844 N N . LEU A 1 107 ? 4.413 4.283 -7.329 1.00 91.44 107 LEU A N 1
ATOM 845 C CA . LEU A 1 107 ? 3.890 4.275 -5.961 1.00 91.44 107 LEU A CA 1
ATOM 846 C C . LEU A 1 107 ? 3.105 5.543 -5.619 1.00 91.44 107 LEU A C 1
ATOM 848 O O . LEU A 1 107 ? 2.043 5.449 -5.014 1.00 91.44 107 LEU A O 1
ATOM 852 N N . TYR A 1 108 ? 3.572 6.718 -6.058 1.00 91.31 108 TYR A N 1
ATOM 853 C CA . TYR A 1 108 ? 2.812 7.957 -5.881 1.00 91.31 108 TYR A CA 1
ATOM 854 C C . TYR A 1 108 ? 1.416 7.855 -6.512 1.00 91.31 108 TYR A C 1
ATOM 856 O O . TYR A 1 108 ? 0.417 8.131 -5.851 1.00 91.31 108 TYR A O 1
ATOM 864 N N . HIS A 1 109 ? 1.331 7.410 -7.769 1.00 90.88 109 HIS A N 1
ATOM 865 C CA . HIS A 1 109 ? 0.043 7.241 -8.446 1.00 90.88 109 HIS A CA 1
ATOM 866 C C . HIS A 1 109 ? -0.836 6.195 -7.752 1.00 90.88 109 HIS A C 1
ATOM 868 O O . HIS A 1 109 ? -2.038 6.408 -7.602 1.00 90.88 109 HIS A O 1
ATOM 874 N N . PHE A 1 110 ? -0.229 5.117 -7.258 1.00 92.94 110 PHE A N 1
ATOM 875 C CA . PHE A 1 110 ? -0.934 4.083 -6.515 1.00 92.94 110 PHE A CA 1
ATOM 876 C C . PHE A 1 110 ? -1.545 4.610 -5.211 1.00 92.94 110 PHE A C 1
ATOM 878 O O . PHE A 1 110 ? -2.715 4.355 -4.930 1.00 92.94 110 PHE A O 1
ATOM 885 N N . PHE A 1 111 ? -0.803 5.420 -4.452 1.00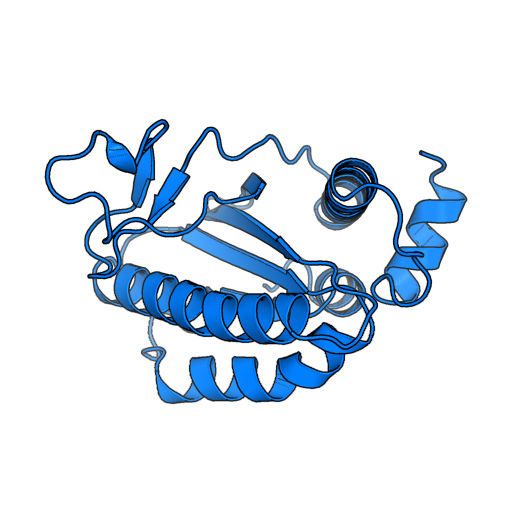 92.69 111 PHE A N 1
ATOM 886 C CA . PHE A 1 111 ? -1.321 6.050 -3.235 1.00 92.69 111 PHE A CA 1
ATOM 887 C C . PHE A 1 111 ? -2.431 7.049 -3.556 1.00 92.69 111 PHE A C 1
ATOM 889 O O . PHE A 1 111 ? -3.456 7.055 -2.882 1.00 92.69 111 PHE A O 1
ATOM 896 N N . MET A 1 112 ? -2.296 7.833 -4.629 1.00 92.31 112 MET A N 1
ATOM 897 C CA . MET A 1 112 ? -3.372 8.728 -5.062 1.00 92.31 112 MET A CA 1
ATOM 898 C C . MET A 1 112 ? -4.653 7.966 -5.434 1.00 92.31 112 MET A C 1
ATOM 900 O O . MET A 1 112 ? -5.742 8.436 -5.103 1.00 92.31 112 MET A O 1
ATOM 904 N N . ALA A 1 113 ? -4.552 6.790 -6.060 1.00 93.44 113 ALA A N 1
ATOM 905 C CA . ALA A 1 113 ? -5.712 5.941 -6.340 1.00 93.44 113 ALA A CA 1
ATOM 906 C C . ALA A 1 113 ? -6.374 5.427 -5.047 1.00 93.44 113 ALA A C 1
ATOM 908 O O . ALA A 1 113 ? -7.596 5.488 -4.924 1.00 93.44 113 ALA A O 1
ATOM 909 N N . GLN A 1 114 ? -5.585 5.000 -4.052 1.00 94.94 114 GLN A N 1
ATOM 910 C CA . GLN A 1 114 ? -6.096 4.588 -2.734 1.00 94.94 114 GLN A CA 1
ATOM 911 C C . GLN A 1 114 ? -6.825 5.741 -2.025 1.00 94.94 114 GLN A C 1
ATOM 913 O O . GLN A 1 114 ? -7.927 5.557 -1.512 1.00 94.94 114 GLN A O 1
ATOM 918 N N . ILE A 1 115 ? -6.251 6.949 -2.049 1.00 92.69 115 ILE A N 1
ATOM 919 C CA . ILE A 1 115 ? -6.864 8.154 -1.470 1.00 92.69 115 ILE A CA 1
ATOM 920 C C . ILE A 1 115 ? -8.199 8.466 -2.150 1.00 92.69 115 ILE A C 1
ATOM 922 O O . ILE A 1 115 ? -9.207 8.658 -1.471 1.00 92.69 115 ILE A O 1
ATOM 926 N N . ARG A 1 116 ? -8.229 8.494 -3.490 1.00 92.50 116 ARG A N 1
ATOM 927 C CA . ARG A 1 116 ? -9.465 8.729 -4.252 1.00 92.50 116 ARG A CA 1
ATOM 928 C C . ARG A 1 116 ? -10.515 7.673 -3.933 1.00 92.50 116 ARG A C 1
ATOM 930 O O . ARG A 1 116 ? -11.670 8.028 -3.730 1.00 92.50 116 ARG A O 1
ATOM 937 N N . TYR A 1 117 ? -10.103 6.413 -3.817 1.00 94.94 117 TYR A N 1
ATOM 938 C CA . TYR A 1 117 ? -10.994 5.317 -3.466 1.00 94.94 117 TYR A CA 1
ATOM 939 C C . TYR A 1 117 ? -11.639 5.483 -2.098 1.00 94.94 117 TYR A C 1
ATOM 941 O O . TYR A 1 117 ? -12.860 5.385 -1.987 1.00 94.94 117 TYR A O 1
ATOM 949 N N . LEU A 1 118 ? -10.851 5.798 -1.072 1.00 93.44 118 LEU A N 1
ATOM 950 C CA . LEU A 1 118 ? -11.375 6.042 0.270 1.00 93.44 118 LEU A CA 1
ATOM 951 C C . LEU A 1 118 ? -12.283 7.273 0.318 1.00 93.44 118 LEU A C 1
ATOM 953 O O . LEU A 1 118 ? -13.324 7.243 0.970 1.00 93.44 118 LEU A O 1
ATOM 957 N N . ASN A 1 119 ? -11.924 8.335 -0.406 1.00 89.06 119 ASN A N 1
ATOM 958 C CA . ASN A 1 119 ? -12.739 9.544 -0.488 1.00 89.06 119 ASN A CA 1
ATOM 959 C C . ASN A 1 119 ? -14.074 9.294 -1.211 1.00 89.06 119 ASN A C 1
ATOM 961 O O . ASN A 1 119 ? -15.092 9.850 -0.806 1.00 89.06 119 ASN A O 1
ATOM 965 N N . ALA A 1 120 ? -14.083 8.456 -2.251 1.00 90.25 120 ALA A N 1
ATOM 966 C CA . ALA A 1 120 ? -15.293 8.069 -2.976 1.00 90.25 120 ALA A CA 1
ATOM 967 C C . ALA A 1 120 ? -16.145 7.039 -2.210 1.00 90.25 120 ALA A C 1
ATOM 969 O O . ALA A 1 120 ? -17.359 6.985 -2.396 1.00 90.25 120 ALA A O 1
ATOM 970 N N . ASN A 1 121 ? -15.527 6.243 -1.331 1.00 90.31 121 ASN A N 1
ATOM 971 C CA . ASN A 1 121 ? -16.163 5.141 -0.609 1.00 90.31 121 ASN A CA 1
ATOM 972 C C . ASN A 1 121 ? -15.943 5.250 0.913 1.00 90.31 121 ASN A C 1
ATOM 974 O O . ASN A 1 121 ? -15.407 4.322 1.523 1.00 90.31 121 ASN A O 1
ATOM 978 N N . PRO A 1 122 ? -16.384 6.335 1.577 1.00 88.06 122 PRO A N 1
ATOM 979 C CA . PRO A 1 122 ? -16.076 6.568 2.993 1.00 88.06 122 PRO A CA 1
ATOM 980 C C . PRO A 1 122 ? -16.621 5.477 3.932 1.00 88.06 122 PRO A C 1
ATOM 982 O O . PRO A 1 122 ? -16.100 5.300 5.029 1.00 88.06 122 PRO A O 1
ATOM 985 N N . GLN A 1 123 ? -17.639 4.728 3.494 1.00 89.38 123 GLN A N 1
ATOM 986 C CA . GLN A 1 123 ? -18.288 3.664 4.268 1.00 89.38 123 GLN A CA 1
ATOM 987 C C . GLN A 1 123 ? -17.619 2.286 4.137 1.00 89.38 123 GLN A C 1
ATOM 989 O O . GLN A 1 123 ? -18.010 1.362 4.848 1.00 89.38 123 GLN A O 1
ATOM 994 N N . CYS A 1 124 ? -16.653 2.090 3.227 1.00 91.06 124 CYS A N 1
ATOM 995 C CA . CYS A 1 124 ? -15.977 0.790 3.143 1.00 91.06 124 CYS A CA 1
ATOM 996 C C . CYS A 1 124 ? -15.096 0.560 4.382 1.00 91.06 124 CYS A C 1
ATOM 998 O O . CYS A 1 124 ? -14.750 1.515 5.073 1.00 91.06 124 CYS A O 1
ATOM 1000 N N . THR A 1 125 ? -14.692 -0.685 4.648 1.00 93.38 125 THR A N 1
ATOM 1001 C CA . THR A 1 125 ? -13.813 -1.047 5.783 1.00 93.38 125 THR A CA 1
ATOM 1002 C C . THR A 1 125 ? -12.379 -1.376 5.356 1.00 93.38 125 THR A C 1
ATOM 1004 O O . THR A 1 125 ? -11.607 -1.954 6.116 1.00 93.38 125 THR A O 1
ATOM 1007 N N . ASP A 1 126 ? -12.016 -1.008 4.127 1.00 95.56 126 ASP A N 1
ATOM 1008 C CA . ASP A 1 126 ? -10.698 -1.256 3.549 1.00 95.56 126 ASP A CA 1
ATOM 1009 C C . ASP A 1 126 ? -9.565 -0.486 4.238 1.00 95.56 126 ASP A C 1
ATOM 1011 O O . ASP A 1 126 ? -9.680 0.712 4.506 1.00 95.56 126 ASP A O 1
ATOM 1015 N N . VAL A 1 127 ? -8.448 -1.167 4.461 1.00 96.12 127 VAL A N 1
ATOM 1016 C CA . VAL A 1 127 ? -7.184 -0.592 4.929 1.00 96.12 127 VAL A CA 1
ATOM 1017 C C . VAL A 1 127 ? -6.093 -0.979 3.941 1.00 96.12 127 VAL A C 1
ATOM 1019 O O . VAL A 1 127 ? -5.978 -2.140 3.550 1.00 96.12 127 VAL A O 1
ATOM 1022 N N . PHE A 1 128 ? -5.285 -0.012 3.528 1.00 97.00 128 PHE A N 1
ATOM 1023 C CA . PHE A 1 128 ? -4.187 -0.227 2.594 1.00 97.00 128 PHE A CA 1
ATOM 1024 C C . PHE A 1 128 ? -2.862 -0.281 3.346 1.00 97.00 128 PHE A C 1
ATOM 1026 O O . PHE A 1 128 ? -2.470 0.691 3.986 1.00 97.00 128 PHE A O 1
ATOM 1033 N N . LEU A 1 129 ? -2.158 -1.407 3.250 1.00 97.69 129 LEU A N 1
ATOM 1034 C CA . LEU A 1 129 ? -0.834 -1.601 3.832 1.00 97.69 129 LEU A CA 1
ATOM 1035 C C . LEU A 1 129 ? 0.222 -1.534 2.730 1.00 97.69 129 LEU A C 1
ATOM 1037 O O . LEU A 1 129 ? 0.410 -2.493 1.981 1.00 97.69 129 LEU A O 1
ATOM 1041 N N . ASN A 1 130 ? 0.919 -0.404 2.624 1.00 96.69 130 ASN A N 1
ATOM 1042 C CA . ASN A 1 130 ? 2.028 -0.235 1.690 1.00 96.69 130 ASN A CA 1
ATOM 1043 C C . ASN A 1 130 ? 3.349 -0.427 2.440 1.00 96.69 130 ASN A C 1
ATOM 1045 O O . ASN A 1 130 ? 3.816 0.482 3.130 1.00 96.69 130 ASN A O 1
ATOM 1049 N N . ILE A 1 131 ? 3.924 -1.623 2.306 1.00 95.44 131 ILE A N 1
ATOM 1050 C CA . ILE A 1 131 ? 5.140 -2.039 3.003 1.00 95.44 131 ILE A CA 1
ATOM 1051 C C . ILE A 1 131 ? 6.336 -1.839 2.074 1.00 95.44 131 ILE A C 1
ATOM 1053 O O . ILE A 1 131 ? 6.513 -2.547 1.077 1.00 95.44 131 ILE A O 1
ATOM 1057 N N . LEU A 1 132 ? 7.124 -0.821 2.401 1.00 93.31 132 LEU A N 1
ATOM 1058 C CA . LEU A 1 132 ? 8.244 -0.316 1.618 1.00 93.31 132 LEU A CA 1
ATOM 1059 C C . LEU A 1 132 ? 9.556 -0.668 2.331 1.00 93.31 132 LEU A C 1
ATOM 1061 O O . LEU A 1 132 ? 10.138 0.163 3.030 1.00 93.31 132 LEU A O 1
ATOM 1065 N N . ASP A 1 133 ? 9.996 -1.914 2.173 1.00 89.75 133 ASP A N 1
ATOM 1066 C CA . ASP A 1 133 ? 11.282 -2.377 2.698 1.00 89.75 133 ASP A CA 1
ATOM 1067 C C . ASP A 1 133 ? 12.412 -2.032 1.713 1.00 89.75 133 ASP A C 1
ATOM 1069 O O . ASP A 1 133 ? 12.204 -1.978 0.501 1.00 89.75 133 ASP A O 1
ATOM 1073 N N . GLY A 1 134 ? 13.629 -1.830 2.212 1.00 85.00 134 GLY A N 1
ATOM 1074 C CA . GLY A 1 134 ? 14.805 -1.600 1.371 1.00 85.00 134 GLY A CA 1
ATOM 1075 C C . GLY A 1 134 ? 15.263 -0.146 1.255 1.00 85.00 134 GLY A C 1
ATOM 1076 O O . GLY A 1 134 ? 14.480 0.777 1.028 1.00 85.00 134 GLY A O 1
ATOM 1077 N N . ASP A 1 135 ? 16.581 0.038 1.340 1.00 79.12 135 ASP A N 1
ATOM 1078 C CA . ASP A 1 135 ? 17.232 1.327 1.604 1.00 79.12 135 ASP A CA 1
ATOM 1079 C C . ASP A 1 135 ? 16.765 2.477 0.704 1.00 79.12 135 ASP A C 1
ATOM 1081 O O . ASP A 1 135 ? 16.565 3.601 1.171 1.00 79.12 135 ASP A O 1
ATOM 1085 N N . HIS A 1 136 ? 16.572 2.218 -0.593 1.00 81.62 136 HIS A N 1
ATOM 1086 C CA . HIS A 1 136 ? 16.211 3.275 -1.532 1.00 81.62 136 HIS A CA 1
ATOM 1087 C C . HIS A 1 136 ? 14.776 3.772 -1.335 1.00 81.62 136 HIS A C 1
ATOM 1089 O O . HIS A 1 136 ? 14.553 4.984 -1.313 1.00 81.62 136 HIS A O 1
ATOM 1095 N N . ILE A 1 137 ? 13.799 2.867 -1.197 1.00 85.25 137 ILE A N 1
ATOM 1096 C CA . ILE A 1 137 ? 12.398 3.278 -1.032 1.00 85.25 137 ILE A CA 1
ATOM 1097 C C . ILE A 1 137 ? 12.110 3.755 0.383 1.00 85.25 137 ILE A C 1
ATOM 1099 O O . ILE A 1 137 ? 11.313 4.678 0.551 1.00 85.25 137 ILE A O 1
ATOM 1103 N N . SER A 1 138 ? 12.791 3.197 1.388 1.00 83.75 138 SER A N 1
ATOM 1104 C CA . SER A 1 138 ? 12.612 3.619 2.774 1.00 83.75 138 SER A CA 1
ATOM 1105 C C . SER A 1 138 ? 12.994 5.091 2.955 1.00 83.75 138 SER A C 1
ATOM 1107 O O . SER A 1 138 ? 12.298 5.829 3.651 1.00 83.75 138 SER A O 1
ATOM 1109 N N . GLY A 1 139 ? 14.009 5.574 2.225 1.00 85.38 139 GLY A N 1
ATOM 1110 C CA . GLY A 1 139 ? 14.363 6.998 2.181 1.00 85.38 139 GLY A CA 1
ATOM 1111 C C . GLY A 1 139 ? 13.269 7.923 1.617 1.00 85.38 139 GLY A C 1
ATOM 1112 O O . GLY A 1 139 ? 13.297 9.125 1.876 1.00 85.38 139 GLY A O 1
ATOM 1113 N N . LEU A 1 140 ? 12.289 7.390 0.879 1.00 90.56 140 LEU A N 1
ATOM 1114 C CA . LEU A 1 140 ? 11.171 8.148 0.303 1.00 90.56 140 LEU A CA 1
ATOM 1115 C C . LEU A 1 140 ? 9.890 8.098 1.153 1.00 90.56 140 LEU A C 1
ATOM 1117 O O . LEU A 1 140 ? 8.960 8.859 0.875 1.00 90.56 140 LEU A O 1
ATOM 1121 N N . ILE A 1 141 ? 9.834 7.268 2.204 1.00 93.00 141 ILE A N 1
ATOM 1122 C CA . ILE A 1 141 ? 8.674 7.158 3.108 1.00 93.00 141 ILE A CA 1
ATOM 1123 C C . ILE A 1 141 ? 8.196 8.532 3.616 1.00 93.00 141 ILE A C 1
ATOM 1125 O O . ILE A 1 141 ? 6.997 8.795 3.494 1.00 93.00 141 ILE A O 1
ATOM 1129 N N . PRO A 1 142 ? 9.067 9.450 4.094 1.00 93.62 142 PRO A N 1
ATOM 1130 C CA . PRO A 1 142 ? 8.611 10.760 4.566 1.00 93.62 142 PRO A CA 1
ATOM 1131 C C . PRO A 1 142 ? 7.901 11.580 3.478 1.00 93.62 142 PRO A C 1
ATOM 1133 O O . PRO A 1 142 ? 6.909 12.256 3.744 1.00 93.62 142 PRO A O 1
ATOM 1136 N N . ALA A 1 143 ? 8.367 11.495 2.227 1.00 92.88 143 ALA A N 1
ATOM 1137 C CA . ALA A 1 143 ? 7.734 12.187 1.109 1.00 92.88 143 ALA A CA 1
ATOM 1138 C C . ALA A 1 143 ? 6.339 11.615 0.812 1.00 92.88 143 ALA A C 1
ATOM 1140 O O . ALA A 1 143 ? 5.397 12.372 0.584 1.00 92.88 143 ALA A O 1
ATOM 1141 N N . TYR A 1 144 ? 6.179 10.293 0.874 1.00 93.31 144 TYR A N 1
ATOM 1142 C CA . TYR A 1 144 ? 4.876 9.656 0.700 1.00 93.31 144 TYR A CA 1
ATOM 1143 C C . TYR A 1 144 ? 3.909 9.964 1.845 1.00 93.31 144 TYR A C 1
ATOM 1145 O O . TYR A 1 144 ? 2.746 10.266 1.591 1.00 93.31 144 TYR A O 1
ATOM 1153 N N . GLN A 1 145 ? 4.380 9.967 3.091 1.00 92.19 145 GLN A N 1
ATOM 1154 C CA . GLN A 1 145 ? 3.567 10.355 4.247 1.00 92.19 145 GLN A CA 1
ATOM 1155 C C . GLN A 1 145 ? 3.086 11.813 4.146 1.00 92.19 145 GLN A C 1
ATOM 1157 O O . GLN A 1 145 ? 1.936 12.109 4.480 1.00 92.19 145 GLN A O 1
ATOM 1162 N N . ASN A 1 146 ? 3.912 12.714 3.603 1.00 90.81 146 ASN A N 1
ATOM 1163 C CA . ASN A 1 146 ? 3.493 14.085 3.304 1.00 90.81 146 ASN A CA 1
ATOM 1164 C C . ASN A 1 146 ? 2.379 14.132 2.247 1.00 90.81 146 ASN A C 1
ATOM 1166 O O . ASN A 1 146 ? 1.410 14.869 2.423 1.00 90.81 146 ASN A O 1
ATOM 1170 N N . VAL A 1 147 ? 2.469 13.320 1.185 1.00 88.62 147 VAL A N 1
ATOM 1171 C CA . VAL A 1 147 ? 1.397 13.204 0.178 1.00 88.62 147 VAL A CA 1
ATOM 1172 C C . VAL A 1 147 ? 0.089 12.751 0.827 1.00 88.62 147 VAL A C 1
ATOM 1174 O O . VAL A 1 147 ? -0.950 13.358 0.567 1.00 88.62 147 VAL A O 1
ATOM 1177 N N . LEU A 1 148 ? 0.135 11.738 1.697 1.00 88.75 148 LEU A N 1
ATOM 1178 C CA . LEU A 1 148 ? -1.044 11.268 2.430 1.00 88.75 148 LEU A CA 1
ATOM 1179 C C . LEU A 1 148 ? -1.653 12.386 3.284 1.00 88.75 148 LEU A C 1
ATOM 1181 O O . LEU A 1 148 ? -2.845 12.660 3.176 1.00 88.75 148 LEU A O 1
ATOM 1185 N N . THR A 1 149 ? -0.823 13.076 4.067 1.00 85.94 149 THR A N 1
ATOM 1186 C CA . THR A 1 149 ? -1.250 14.161 4.968 1.00 85.94 149 THR A CA 1
ATOM 1187 C C . THR A 1 149 ? -1.935 15.305 4.219 1.00 85.94 149 THR A C 1
ATOM 1189 O O . THR A 1 149 ? -2.888 15.891 4.718 1.00 85.94 149 THR A O 1
ATOM 1192 N N . GLN A 1 15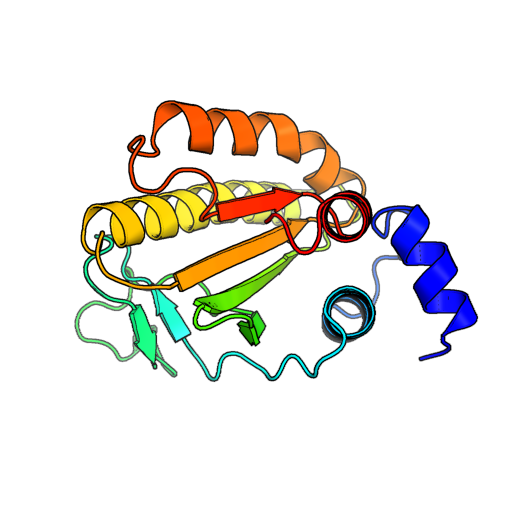0 ? -1.468 15.622 3.010 1.00 86.19 150 GLN A N 1
ATOM 1193 C CA . GLN A 1 150 ? -2.009 16.718 2.204 1.00 86.19 150 GLN A CA 1
ATOM 1194 C C . GLN A 1 150 ? -3.316 16.374 1.478 1.00 86.19 150 GLN A C 1
ATOM 1196 O O . GLN A 1 150 ? -4.041 17.288 1.093 1.00 86.19 150 GLN A O 1
ATOM 1201 N N . ASN A 1 151 ? -3.601 15.089 1.241 1.00 85.38 151 ASN A N 1
ATOM 1202 C CA . ASN A 1 151 ? -4.667 14.667 0.322 1.00 85.38 151 ASN A CA 1
ATOM 1203 C C . ASN A 1 151 ? -5.752 13.786 0.970 1.00 85.38 151 ASN A C 1
ATOM 1205 O O . ASN A 1 151 ? -6.820 13.615 0.378 1.00 85.38 151 ASN A O 1
ATOM 1209 N N . LEU A 1 152 ? -5.509 13.205 2.150 1.00 81.31 152 LEU A N 1
ATOM 1210 C CA . LEU A 1 152 ? -6.515 12.416 2.865 1.00 81.31 152 LEU A CA 1
ATOM 1211 C C . LEU A 1 152 ? -7.503 13.318 3.605 1.00 81.31 152 LEU A C 1
ATOM 1213 O O . LEU A 1 152 ? -7.122 14.191 4.383 1.00 81.31 152 LEU A O 1
ATOM 1217 N N . ASN A 1 153 ? -8.792 13.039 3.423 1.00 76.56 153 ASN A N 1
ATOM 1218 C CA . ASN A 1 153 ? -9.833 13.637 4.248 1.00 76.56 153 ASN A CA 1
ATOM 1219 C C . ASN A 1 153 ? -9.733 13.111 5.689 1.00 76.56 153 ASN A C 1
ATOM 1221 O O . ASN A 1 153 ? -9.458 11.930 5.912 1.00 76.56 153 ASN A O 1
ATOM 1225 N N . ALA A 1 154 ? -10.045 13.957 6.676 1.00 70.06 154 ALA A N 1
ATOM 1226 C CA . ALA A 1 154 ? -9.945 13.602 8.097 1.00 70.06 154 ALA A CA 1
ATOM 1227 C C . ALA A 1 154 ? -10.728 12.325 8.474 1.00 70.06 154 ALA A C 1
ATOM 1229 O O . ALA A 1 154 ? -10.286 11.570 9.335 1.00 70.06 154 ALA A O 1
ATOM 1230 N N . GLY A 1 155 ? -11.852 12.050 7.799 1.00 69.31 155 GLY A N 1
ATOM 1231 C CA . GLY A 1 155 ? -12.697 10.873 8.047 1.00 69.31 155 GLY A CA 1
ATOM 1232 C C . GLY A 1 155 ? -12.129 9.532 7.562 1.00 69.31 155 GLY A C 1
ATOM 1233 O O . GLY A 1 155 ? -12.671 8.489 7.912 1.00 69.31 155 GLY A O 1
ATOM 1234 N N . VAL A 1 156 ? -11.053 9.539 6.771 1.00 76.00 156 VAL A N 1
ATOM 1235 C CA . VAL A 1 156 ? -10.370 8.324 6.280 1.00 76.00 156 VAL A CA 1
ATOM 1236 C C . VAL A 1 156 ? -8.905 8.268 6.720 1.00 76.00 156 VAL A C 1
ATOM 1238 O O . VAL A 1 156 ? -8.132 7.439 6.234 1.00 76.00 156 VAL A O 1
ATOM 1241 N N . ASN A 1 157 ? -8.515 9.149 7.645 1.00 75.94 157 ASN A N 1
ATOM 1242 C CA . ASN A 1 157 ? -7.174 9.172 8.207 1.00 75.94 157 ASN A CA 1
ATOM 1243 C C . ASN A 1 157 ? -6.876 7.847 8.932 1.00 75.94 157 ASN A C 1
ATOM 1245 O O . ASN A 1 157 ? -7.746 7.292 9.602 1.00 75.94 157 ASN A O 1
ATOM 1249 N N . GLY A 1 158 ? -5.657 7.327 8.775 1.00 83.75 158 GLY A N 1
ATOM 1250 C CA . GLY A 1 158 ? -5.275 6.025 9.337 1.00 83.75 158 GLY A CA 1
ATOM 1251 C C . GLY A 1 158 ? -5.846 4.808 8.598 1.00 83.75 158 GLY A C 1
ATOM 1252 O O . GLY A 1 158 ? -5.942 3.742 9.180 1.00 83.75 158 GLY A O 1
ATOM 1253 N N . ARG A 1 159 ? -6.262 4.944 7.330 1.00 92.25 159 ARG A N 1
ATOM 1254 C CA . ARG A 1 159 ? -6.655 3.800 6.475 1.00 92.25 159 ARG A CA 1
ATOM 1255 C C . ARG A 1 159 ? -5.640 3.475 5.382 1.00 92.25 159 ARG A C 1
ATOM 1257 O O . ARG A 1 159 ? -5.851 2.552 4.599 1.00 92.25 159 ARG A O 1
ATOM 1264 N N . ILE A 1 160 ? -4.552 4.239 5.318 1.00 95.25 160 ILE A N 1
ATOM 1265 C CA . ILE A 1 160 ? -3.409 3.987 4.445 1.00 95.25 160 ILE A CA 1
ATOM 1266 C C . ILE A 1 160 ? -2.154 4.018 5.309 1.00 95.25 160 ILE A C 1
ATOM 1268 O O . ILE A 1 160 ? -1.740 5.077 5.779 1.00 95.25 160 ILE A O 1
ATOM 1272 N N . PHE A 1 161 ? -1.533 2.860 5.481 1.00 95.75 161 PHE A N 1
ATOM 1273 C CA . PHE A 1 161 ? -0.201 2.735 6.042 1.00 95.75 161 PHE A CA 1
ATOM 1274 C C . PHE A 1 161 ? 0.844 2.857 4.934 1.00 95.75 161 PHE A C 1
ATOM 1276 O O . PHE A 1 161 ? 0.735 2.207 3.889 1.00 95.75 161 PHE A O 1
ATOM 1283 N N . VAL A 1 162 ? 1.872 3.667 5.186 1.00 95.62 162 VAL A N 1
ATOM 1284 C CA . VAL A 1 162 ? 3.101 3.725 4.388 1.00 95.62 162 VAL A CA 1
ATOM 1285 C C . VAL A 1 162 ? 4.283 3.700 5.349 1.00 95.62 162 VAL A C 1
ATOM 1287 O O . VAL A 1 162 ? 4.509 4.653 6.101 1.00 95.62 162 VAL A O 1
ATOM 1290 N N . GLY A 1 163 ? 5.032 2.605 5.308 1.00 95.00 163 GLY A N 1
ATOM 1291 C CA . GLY A 1 163 ? 6.189 2.366 6.162 1.00 95.00 163 GLY A CA 1
ATOM 1292 C C . GLY A 1 163 ? 6.899 1.075 5.769 1.00 95.00 163 GLY A C 1
ATOM 1293 O O . GLY A 1 163 ? 6.452 0.374 4.865 1.00 95.00 163 GLY A O 1
ATOM 1294 N N . ASP A 1 164 ? 8.000 0.760 6.435 1.00 94.38 164 ASP A N 1
ATOM 1295 C CA . ASP A 1 164 ? 8.659 -0.538 6.292 1.00 94.38 164 ASP A CA 1
ATOM 1296 C C . ASP A 1 164 ? 8.036 -1.584 7.242 1.00 94.38 164 ASP A C 1
ATOM 1298 O O . ASP A 1 164 ? 7.139 -1.294 8.049 1.00 94.38 164 ASP A O 1
ATOM 1302 N N . SER A 1 165 ? 8.502 -2.829 7.138 1.00 94.38 165 SER A N 1
ATOM 1303 C CA . SER A 1 165 ? 8.041 -3.921 8.002 1.00 94.38 165 SER A CA 1
ATOM 1304 C C . SER A 1 165 ? 8.373 -3.707 9.483 1.00 94.38 165 SER A C 1
ATOM 1306 O O . SER A 1 165 ? 7.625 -4.160 10.353 1.00 94.38 165 SER A O 1
ATOM 1308 N N . TYR A 1 166 ? 9.448 -2.976 9.788 1.00 93.75 166 TYR A N 1
ATOM 1309 C CA . TYR A 1 166 ? 9.837 -2.652 11.158 1.00 93.75 166 TYR A CA 1
ATOM 1310 C C . TYR A 1 166 ? 8.836 -1.694 11.812 1.00 93.75 166 TYR A C 1
ATOM 1312 O O . TYR A 1 166 ? 8.342 -1.951 12.915 1.00 93.75 166 TYR A O 1
AT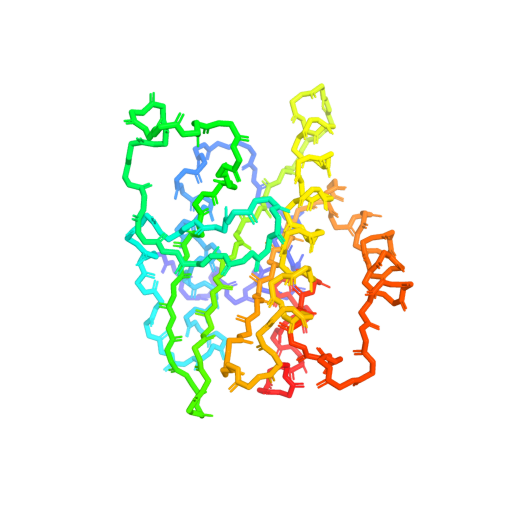OM 1320 N N . THR A 1 167 ? 8.499 -0.604 11.124 1.00 95.00 167 THR A N 1
ATOM 1321 C CA . THR A 1 167 ? 7.495 0.366 11.555 1.00 95.00 167 THR A CA 1
ATOM 1322 C C . THR A 1 167 ? 6.138 -0.302 11.708 1.00 95.00 167 THR A C 1
ATOM 1324 O O . THR A 1 167 ? 5.484 -0.083 12.728 1.00 95.00 167 THR A O 1
ATOM 1327 N N . LEU A 1 168 ? 5.739 -1.160 10.760 1.00 96.19 168 LEU A N 1
ATOM 1328 C CA . LEU A 1 168 ? 4.473 -1.886 10.854 1.00 96.19 168 LEU A CA 1
ATOM 1329 C C . LEU A 1 168 ? 4.429 -2.765 12.108 1.00 96.19 168 LEU A C 1
ATOM 1331 O O . LEU A 1 168 ? 3.479 -2.669 12.880 1.00 96.19 168 LEU A O 1
ATOM 1335 N N . ASN A 1 169 ? 5.476 -3.558 12.358 1.00 96.12 169 ASN A N 1
ATOM 1336 C CA . ASN A 1 169 ? 5.564 -4.437 13.528 1.00 96.12 169 ASN A CA 1
ATOM 1337 C C . ASN A 1 169 ? 5.413 -3.675 14.857 1.00 96.12 169 ASN A C 1
ATOM 1339 O O . ASN A 1 169 ? 4.848 -4.185 15.818 1.00 96.12 169 ASN A O 1
ATOM 1343 N N . ARG A 1 170 ? 5.908 -2.435 14.919 1.00 95.62 170 ARG A N 1
ATOM 1344 C CA . ARG A 1 170 ? 5.800 -1.594 16.119 1.00 95.62 170 ARG A CA 1
ATOM 1345 C C . ARG A 1 170 ? 4.441 -0.927 16.296 1.00 95.62 170 ARG A C 1
ATOM 1347 O O . ARG A 1 170 ? 4.125 -0.524 17.413 1.00 95.62 170 ARG A O 1
ATOM 1354 N N . GLN A 1 171 ? 3.698 -0.733 15.213 1.00 95.06 171 GLN A N 1
ATOM 1355 C CA . GLN A 1 171 ? 2.420 -0.025 15.231 1.00 95.06 171 GLN A CA 1
ATOM 1356 C C . GLN A 1 171 ? 1.225 -0.982 15.249 1.00 95.06 171 GLN A C 1
ATOM 1358 O O . GLN A 1 171 ? 0.167 -0.604 15.747 1.00 95.06 171 GLN A O 1
ATOM 1363 N N . TRP A 1 172 ? 1.389 -2.217 14.769 1.00 94.56 172 TRP A N 1
ATOM 1364 C CA . TRP A 1 172 ? 0.340 -3.232 14.755 1.00 94.56 172 TRP A CA 1
ATOM 1365 C C . TRP A 1 172 ? -0.187 -3.546 16.170 1.00 94.56 172 TRP A C 1
ATOM 1367 O O . TRP A 1 172 ? 0.614 -3.683 17.097 1.00 94.56 172 TRP A O 1
ATOM 1377 N N . PRO A 1 173 ? -1.516 -3.677 16.375 1.00 91.31 173 PRO A N 1
ATOM 1378 C CA . PRO A 1 173 ? -2.606 -3.599 15.391 1.00 91.31 173 PRO A CA 1
ATOM 1379 C C . PRO A 1 173 ? -3.232 -2.200 15.215 1.00 91.31 173 PRO A C 1
ATOM 1381 O O . PRO A 1 173 ? -4.322 -2.093 14.668 1.00 91.31 173 PRO A O 1
ATOM 1384 N N . ASN A 1 174 ? -2.600 -1.123 15.683 1.00 86.81 174 ASN A N 1
ATOM 1385 C CA . ASN A 1 174 ? -3.188 0.228 15.701 1.00 86.81 174 ASN A CA 1
ATOM 1386 C C . ASN A 1 174 ? -3.122 0.962 14.347 1.00 86.81 174 ASN A C 1
ATOM 1388 O O . ASN A 1 174 ? -3.116 2.195 14.319 1.00 86.81 174 ASN A O 1
ATOM 1392 N N . VAL A 1 175 ? -3.004 0.214 13.251 1.00 79.62 175 VAL A N 1
ATOM 1393 C CA . VAL A 1 175 ? -2.738 0.719 11.898 1.00 79.62 175 VAL A CA 1
ATOM 1394 C C . VAL A 1 175 ? -3.993 0.682 11.037 1.00 79.62 175 VAL A C 1
ATOM 1396 O O . VAL A 1 175 ? -4.896 -0.140 11.316 1.00 79.62 175 VAL A O 1
#

Sequence (175 aa):
MDRAWINRNINLGGARLGGGNTMLLENWQRCVLEDIVGCCVPKSDSLRLSDDGTSLRRVTRPNSEPVPFIWSEDFDGRFNFQERRHLVNFKLPNSTGGNQSRTAKLLYHFFMAQIRYLNANPQCTDVFLNILDGDHISGLIPAYQNVLTQNLNAGVNGRIFVGDSYTLNRQWPNV